Protein AF-A0A1I6EG50-F1 (afdb_monomer_lite)

pLDDT: mean 77.59, std 13.99, range [45.25, 90.81]

Foldseek 3Di:
DFWAQDPNDIWDWDQDVVQQWIWTHDVPDPDIDIGHPVRVVVRCVVRVPSPPDDPD

Sequence (56 aa):
MNWVFYLDRWYQVTPQPLVGEYKLSIPGERGYIILNRKQFVQLSRLNLKLKLSHPA

Structure (mmCIF, N/CA/C/O backbone):
data_AF-A0A1I6EG50-F1
#
_entry.id   AF-A0A1I6EG50-F1
#
loop_
_atom_site.group_PDB
_atom_site.id
_atom_site.type_symbol
_atom_site.label_atom_id
_atom_site.label_alt_id
_atom_site.label_comp_id
_atom_site.label_asym_id
_atom_site.label_entity_id
_atom_site.label_seq_id
_atom_site.pdbx_PDB_ins_code
_atom_site.Cartn_x
_atom_site.Cartn_y
_atom_site.Cartn_z
_atom_site.occupancy
_atom_site.B_iso_or_equiv
_atom_site.auth_seq_id
_atom_site.auth_comp_id
_atom_site.auth_asym_id
_atom_site.auth_atom_id
_atom_site.pdbx_PDB_model_num
ATOM 1 N N . MET A 1 1 ? 7.980 -6.295 8.994 1.00 56.94 1 MET A N 1
ATOM 2 C CA . MET A 1 1 ? 7.825 -6.172 7.527 1.00 56.94 1 MET A CA 1
ATOM 3 C C . MET A 1 1 ? 6.384 -5.754 7.279 1.00 56.94 1 MET A C 1
ATOM 5 O O . MET A 1 1 ? 5.492 -6.552 7.531 1.00 56.94 1 MET A O 1
ATOM 9 N N . ASN A 1 2 ? 6.145 -4.479 6.964 1.00 76.31 2 ASN A N 1
ATOM 10 C CA . ASN A 1 2 ? 4.789 -3.923 6.932 1.00 76.31 2 ASN A CA 1
ATOM 11 C C . ASN A 1 2 ? 4.164 -4.190 5.565 1.00 76.31 2 ASN A C 1
ATOM 13 O O . ASN A 1 2 ? 4.658 -3.688 4.559 1.00 76.31 2 ASN A O 1
ATOM 17 N N . TRP A 1 3 ? 3.102 -4.986 5.541 1.00 81.44 3 TRP A N 1
ATOM 18 C CA . TRP A 1 3 ? 2.329 -5.286 4.343 1.00 81.44 3 TRP A CA 1
ATOM 19 C C . TRP A 1 3 ? 0.933 -4.687 4.473 1.00 81.44 3 TRP A C 1
ATOM 21 O O . TRP A 1 3 ? 0.382 -4.620 5.572 1.00 81.44 3 TRP A O 1
ATOM 31 N N . VAL A 1 4 ? 0.363 -4.256 3.355 1.00 81.38 4 VAL A N 1
ATOM 32 C CA . VAL A 1 4 ? -1.019 -3.782 3.281 1.00 81.38 4 VAL A CA 1
ATOM 33 C C . VAL A 1 4 ? -1.727 -4.469 2.126 1.00 81.38 4 VAL A C 1
ATOM 35 O O . VAL A 1 4 ? -1.151 -4.628 1.052 1.00 81.38 4 VAL A O 1
ATOM 38 N N . PHE A 1 5 ? -2.967 -4.888 2.353 1.00 81.44 5 PHE A N 1
ATOM 39 C CA . PHE A 1 5 ? -3.825 -5.386 1.291 1.00 81.44 5 PHE A CA 1
ATOM 40 C C . PHE A 1 5 ? -4.557 -4.205 0.655 1.00 81.44 5 PHE A C 1
ATOM 42 O O . PHE A 1 5 ? -5.190 -3.415 1.355 1.00 81.44 5 PHE A O 1
ATOM 49 N N . TYR A 1 6 ? -4.421 -4.036 -0.652 1.00 79.81 6 TYR A N 1
ATOM 50 C CA . TYR A 1 6 ? -5.023 -2.941 -1.405 1.00 79.81 6 TYR A CA 1
ATOM 51 C C . TYR A 1 6 ? -5.255 -3.400 -2.842 1.00 79.81 6 TYR A C 1
ATOM 53 O O . TYR A 1 6 ? -4.426 -4.131 -3.366 1.00 79.81 6 TYR A O 1
ATOM 61 N N . LEU A 1 7 ? -6.363 -3.003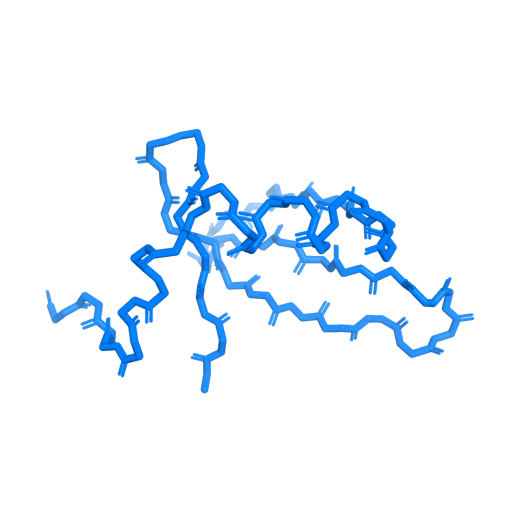 -3.478 1.00 82.25 7 LEU A N 1
ATOM 62 C CA . LEU A 1 7 ? -6.694 -3.408 -4.859 1.00 82.25 7 LEU A CA 1
ATOM 63 C C . LEU A 1 7 ? -6.503 -4.921 -5.110 1.00 82.25 7 LEU A C 1
ATOM 65 O O . LEU A 1 7 ? -5.859 -5.325 -6.076 1.00 82.25 7 LEU A O 1
ATOM 69 N N . ASP A 1 8 ? -6.997 -5.742 -4.180 1.00 82.19 8 ASP A N 1
ATOM 70 C CA . ASP A 1 8 ? -6.896 -7.207 -4.204 1.00 82.19 8 ASP A CA 1
ATOM 71 C C . ASP A 1 8 ? -5.465 -7.784 -4.229 1.00 82.19 8 ASP A C 1
ATOM 73 O O . ASP A 1 8 ? -5.251 -8.945 -4.586 1.00 82.19 8 ASP A O 1
ATOM 77 N N . ARG A 1 9 ? -4.459 -6.998 -3.823 1.00 85.25 9 ARG A N 1
ATOM 78 C CA . ARG A 1 9 ? -3.048 -7.410 -3.778 1.00 85.25 9 ARG A CA 1
ATOM 79 C C . ARG A 1 9 ? -2.361 -7.001 -2.481 1.00 85.25 9 ARG A C 1
ATOM 81 O O . ARG A 1 9 ? -2.721 -6.021 -1.832 1.00 85.25 9 ARG A O 1
ATOM 88 N N . TRP A 1 10 ? -1.325 -7.750 -2.114 1.00 84.81 10 TRP A N 1
ATOM 89 C CA . TRP A 1 10 ? -0.449 -7.409 -0.997 1.00 84.81 10 TRP A CA 1
ATOM 90 C C . TRP A 1 10 ? 0.690 -6.515 -1.464 1.00 84.81 10 TRP A C 1
ATOM 92 O O . TRP A 1 10 ? 1.493 -6.905 -2.306 1.00 84.81 10 TRP A O 1
ATOM 102 N N . TYR A 1 11 ? 0.790 -5.337 -0.862 1.00 87.38 11 TYR A N 1
ATOM 103 C CA . TYR A 1 11 ? 1.871 -4.397 -1.103 1.00 87.38 11 TYR A CA 1
ATOM 104 C C . TYR A 1 11 ? 2.773 -4.296 0.114 1.00 87.38 11 TYR A C 1
ATOM 106 O O . TYR A 1 11 ? 2.310 -4.156 1.249 1.00 87.38 11 TYR A O 1
ATOM 114 N N . GLN A 1 12 ? 4.075 -4.300 -0.130 1.00 88.12 12 GLN A N 1
ATOM 115 C CA . GLN A 1 12 ? 5.067 -3.965 0.870 1.00 88.12 12 GLN A CA 1
ATOM 116 C C . GLN A 1 12 ? 5.091 -2.450 1.060 1.00 88.12 12 GLN A C 1
ATOM 118 O O . GLN A 1 12 ? 5.259 -1.691 0.104 1.00 88.12 12 GLN A O 1
ATOM 123 N N . VAL A 1 13 ? 4.944 -2.017 2.308 1.00 88.31 13 VAL A N 1
ATOM 124 C CA . VAL A 1 13 ? 4.962 -0.611 2.702 1.00 88.31 13 VAL A CA 1
ATOM 125 C C . VAL A 1 13 ? 6.385 -0.207 3.065 1.00 88.31 13 VAL A C 1
ATOM 127 O O . VAL A 1 13 ? 6.978 -0.754 3.998 1.00 88.31 13 VAL A O 1
ATOM 130 N N . THR A 1 14 ? 6.904 0.805 2.379 1.00 87.62 14 THR A N 1
ATOM 131 C CA . THR A 1 14 ? 8.195 1.432 2.673 1.00 87.62 14 THR A CA 1
ATOM 132 C C . THR A 1 14 ? 7.979 2.921 2.955 1.00 87.62 14 THR A C 1
ATOM 134 O O . THR A 1 14 ? 7.549 3.644 2.054 1.00 87.62 14 THR A O 1
ATOM 137 N N . PRO A 1 15 ? 8.233 3.412 4.181 1.00 86.94 15 PRO A N 1
ATOM 138 C CA . PRO A 1 15 ? 8.153 4.840 4.467 1.00 86.94 15 PRO A CA 1
ATOM 139 C C . PRO A 1 15 ? 9.280 5.590 3.742 1.00 86.94 1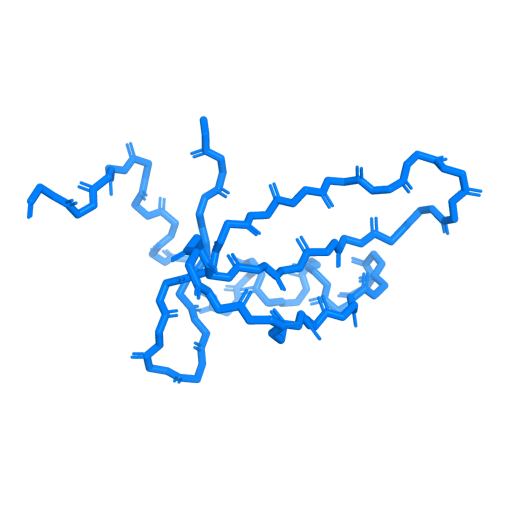5 PRO A C 1
ATOM 141 O O . PRO A 1 15 ? 10.430 5.155 3.761 1.00 86.94 15 PRO A O 1
ATOM 144 N N . GLN A 1 16 ? 8.953 6.720 3.117 1.00 86.62 16 GLN A N 1
ATOM 145 C CA . GLN A 1 16 ? 9.906 7.632 2.491 1.00 86.62 16 GLN A CA 1
ATOM 146 C C . GLN A 1 16 ? 10.164 8.821 3.432 1.00 86.62 16 GLN A C 1
ATOM 148 O O . GLN A 1 16 ? 9.335 9.733 3.517 1.00 86.62 16 GLN A O 1
ATOM 153 N N . PRO A 1 17 ? 11.299 8.833 4.157 1.00 72.94 17 PRO A N 1
ATOM 154 C CA . PRO A 1 17 ? 11.534 9.771 5.256 1.00 72.94 17 PRO A CA 1
ATOM 155 C C . PRO A 1 17 ? 11.665 11.233 4.809 1.00 72.94 17 PRO A C 1
ATOM 157 O O . PRO A 1 17 ? 11.394 12.128 5.599 1.00 72.94 17 PRO A O 1
ATOM 160 N N . LEU A 1 18 ? 12.039 11.484 3.551 1.00 75.12 18 LEU A N 1
ATOM 161 C CA . LEU A 1 18 ? 12.270 12.838 3.035 1.00 75.12 18 LEU A CA 1
ATOM 162 C C . LEU A 1 18 ? 10.981 13.594 2.684 1.00 75.12 18 LEU A C 1
ATOM 164 O O . LEU A 1 18 ? 10.978 14.819 2.691 1.00 75.12 18 LEU A O 1
ATOM 168 N N . VAL A 1 19 ? 9.896 12.878 2.377 1.00 77.06 19 VAL A N 1
ATOM 169 C CA . VAL A 1 19 ? 8.658 13.474 1.831 1.00 77.06 19 VAL A CA 1
ATOM 170 C C . VAL A 1 19 ? 7.453 13.227 2.751 1.00 77.06 19 VAL A C 1
ATOM 172 O O . VAL A 1 19 ? 6.402 13.842 2.601 1.00 77.06 19 VAL A O 1
ATOM 175 N N . GLY A 1 20 ? 7.591 12.347 3.753 1.00 82.12 20 GLY A N 1
ATOM 176 C CA . GLY A 1 20 ? 6.468 11.944 4.610 1.00 82.12 20 GLY A CA 1
ATOM 177 C C . GLY A 1 20 ? 5.431 11.095 3.865 1.00 82.12 20 GLY A C 1
ATOM 178 O O . GLY A 1 20 ? 4.254 11.060 4.237 1.00 82.12 20 GLY A O 1
ATOM 179 N N . GLU A 1 21 ? 5.874 10.427 2.802 1.00 89.69 21 GLU A N 1
ATOM 180 C CA . GLU A 1 21 ? 5.073 9.559 1.948 1.00 89.69 21 GLU A CA 1
ATOM 181 C C . GLU A 1 21 ? 5.375 8.086 2.223 1.00 89.69 21 GLU A C 1
ATOM 183 O O . GLU A 1 21 ? 6.387 7.724 2.821 1.00 89.69 21 GLU A O 1
ATOM 188 N N . TYR A 1 22 ? 4.489 7.216 1.763 1.00 89.06 22 TYR A N 1
ATOM 189 C CA . TYR A 1 22 ? 4.591 5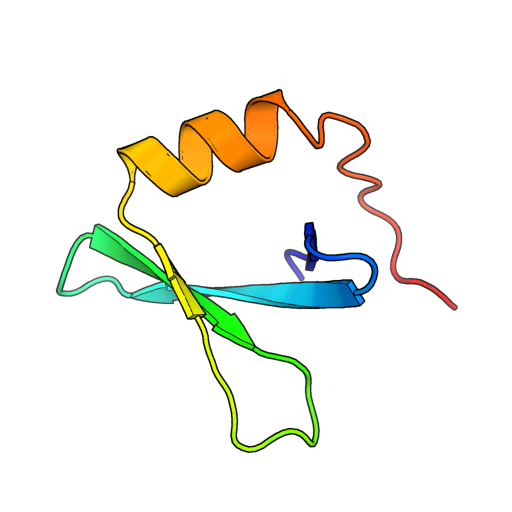.773 1.890 1.00 89.06 22 TYR A CA 1
ATOM 190 C C . TYR A 1 22 ? 4.566 5.165 0.499 1.00 89.06 22 TYR A C 1
ATOM 192 O O . TYR A 1 22 ? 3.623 5.368 -0.264 1.00 89.06 22 TYR A O 1
ATOM 200 N N . LYS A 1 23 ? 5.606 4.408 0.169 1.00 90.06 23 LYS A N 1
ATOM 201 C CA . LYS A 1 23 ? 5.689 3.649 -1.072 1.00 90.06 23 LYS A CA 1
ATOM 202 C C . LYS A 1 23 ? 5.116 2.256 -0.849 1.00 90.06 23 LYS A C 1
ATOM 204 O O . LYS A 1 23 ? 5.538 1.550 0.063 1.00 90.06 23 LYS A O 1
ATOM 209 N N . LEU A 1 24 ? 4.181 1.869 -1.698 1.00 90.25 24 LEU A N 1
ATOM 210 C CA . LEU A 1 24 ? 3.622 0.533 -1.797 1.00 90.25 24 LEU A CA 1
ATOM 211 C C . LEU A 1 24 ? 4.222 -0.150 -3.021 1.00 90.25 24 LEU A C 1
ATOM 213 O O . LEU A 1 24 ? 4.076 0.353 -4.133 1.00 90.25 24 LEU A O 1
ATOM 217 N N . SER A 1 25 ? 4.889 -1.281 -2.839 1.00 90.81 25 SER A N 1
ATOM 218 C CA . SER A 1 25 ? 5.486 -2.042 -3.943 1.00 90.81 25 SER A CA 1
ATOM 219 C C . SER A 1 25 ? 5.263 -3.534 -3.767 1.00 90.81 25 SER A C 1
ATOM 221 O O . SER A 1 25 ? 5.248 -4.024 -2.641 1.00 90.81 25 SER A O 1
ATOM 223 N N . ILE A 1 26 ? 5.136 -4.259 -4.872 1.00 88.31 26 ILE A N 1
ATOM 224 C CA . ILE A 1 26 ? 5.095 -5.723 -4.871 1.00 88.31 26 ILE A CA 1
ATOM 225 C C . ILE A 1 26 ? 6.500 -6.209 -5.242 1.00 88.31 26 ILE A C 1
ATOM 227 O O . ILE A 1 26 ? 7.011 -5.800 -6.288 1.00 88.31 26 ILE A O 1
ATOM 231 N N . PRO A 1 27 ? 7.170 -7.027 -4.411 1.00 84.69 27 PRO A N 1
ATOM 232 C CA . PRO A 1 27 ? 8.466 -7.591 -4.772 1.00 84.69 27 PRO A CA 1
ATOM 233 C C . PRO A 1 27 ? 8.391 -8.325 -6.113 1.00 84.69 27 PRO A C 1
ATOM 235 O O . PRO A 1 27 ? 7.528 -9.173 -6.313 1.00 84.69 27 PRO A O 1
ATOM 238 N N . GLY A 1 28 ? 9.288 -7.981 -7.035 1.00 84.81 28 GLY A N 1
ATOM 239 C CA . GLY A 1 28 ? 9.297 -8.527 -8.396 1.00 84.81 28 GLY A CA 1
ATOM 240 C C . GLY A 1 28 ? 8.496 -7.718 -9.423 1.00 84.81 28 GLY A C 1
ATOM 241 O O . GLY A 1 28 ? 8.715 -7.899 -10.618 1.00 84.81 28 GLY A O 1
ATOM 242 N N . GLU A 1 29 ? 7.648 -6.770 -9.007 1.00 87.88 29 GLU A N 1
ATOM 243 C CA . GLU A 1 29 ? 6.995 -5.833 -9.926 1.00 87.88 29 GLU A CA 1
ATOM 244 C C . GLU A 1 29 ? 7.780 -4.516 -10.046 1.00 87.88 29 GLU A C 1
ATOM 246 O O . GLU A 1 29 ? 8.357 -4.007 -9.085 1.00 87.88 29 GLU A O 1
ATOM 251 N N . ARG A 1 30 ? 7.778 -3.918 -11.246 1.00 82.19 30 ARG A N 1
ATOM 252 C CA . ARG A 1 30 ? 8.373 -2.587 -11.485 1.00 82.19 30 ARG A CA 1
ATOM 253 C C . ARG A 1 30 ? 7.465 -1.431 -11.042 1.00 82.19 30 ARG A C 1
ATOM 255 O O . ARG A 1 30 ? 7.908 -0.285 -11.019 1.00 82.19 30 ARG A O 1
ATOM 262 N N . GLY A 1 31 ? 6.208 -1.722 -10.705 1.00 85.00 31 GLY A N 1
ATOM 263 C CA . GLY A 1 31 ? 5.212 -0.741 -10.289 1.00 85.00 31 GLY A CA 1
ATOM 264 C C . GLY A 1 31 ? 5.281 -0.413 -8.800 1.00 85.00 31 GLY A C 1
ATOM 265 O O . GLY A 1 31 ? 5.593 -1.259 -7.961 1.00 85.00 31 GLY A O 1
ATOM 266 N N . TYR A 1 32 ? 4.954 0.831 -8.463 1.00 89.06 32 TYR A N 1
ATOM 267 C CA . TYR A 1 32 ? 4.746 1.249 -7.085 1.00 89.06 32 TYR A CA 1
ATOM 268 C C . TYR A 1 32 ? 3.646 2.304 -7.000 1.00 89.06 32 TYR A C 1
ATOM 270 O O . TYR A 1 32 ? 3.407 3.049 -7.948 1.00 89.06 32 TYR A O 1
ATOM 278 N N . ILE A 1 33 ? 2.996 2.374 -5.844 1.00 88.44 33 ILE A N 1
ATOM 279 C CA . ILE A 1 33 ? 2.003 3.398 -5.518 1.00 88.44 33 ILE A CA 1
ATOM 280 C C . ILE A 1 33 ? 2.596 4.266 -4.415 1.00 88.44 33 ILE A C 1
ATOM 282 O O . ILE A 1 33 ? 3.133 3.749 -3.437 1.00 88.44 33 ILE A O 1
ATOM 286 N N . ILE A 1 34 ? 2.518 5.584 -4.568 1.00 89.75 34 ILE A N 1
ATOM 287 C CA . ILE A 1 34 ? 2.911 6.531 -3.525 1.00 89.75 34 ILE A CA 1
ATOM 288 C C . ILE A 1 34 ? 1.645 7.024 -2.835 1.00 89.75 34 ILE A C 1
ATOM 290 O O . ILE A 1 34 ? 0.700 7.458 -3.491 1.00 89.75 34 ILE A O 1
ATOM 294 N N . LEU A 1 35 ? 1.635 6.949 -1.509 1.00 88.00 35 LEU A N 1
ATOM 295 C CA . LEU A 1 35 ? 0.566 7.462 -0.669 1.00 88.00 35 LEU A CA 1
ATOM 296 C C . LEU A 1 35 ? 1.107 8.545 0.250 1.00 88.00 35 LEU A C 1
ATOM 298 O O . LEU A 1 35 ? 2.123 8.358 0.918 1.00 88.00 35 LEU A O 1
ATOM 302 N N . ASN A 1 36 ? 0.378 9.647 0.370 1.00 89.00 36 ASN A N 1
ATOM 303 C CA . ASN A 1 36 ? 0.661 10.609 1.426 1.00 89.00 36 ASN A CA 1
ATOM 304 C C . ASN A 1 36 ? 0.196 10.073 2.793 1.00 89.00 36 ASN A C 1
ATOM 306 O O . ASN A 1 36 ? -0.584 9.120 2.897 1.00 89.00 36 ASN A O 1
ATOM 310 N N . ARG A 1 37 ? 0.640 10.717 3.875 1.00 85.31 37 ARG A N 1
ATOM 311 C CA . ARG A 1 37 ? 0.287 10.318 5.246 1.00 85.31 37 ARG A CA 1
ATOM 312 C C . ARG A 1 37 ? -1.224 10.196 5.485 1.00 85.31 37 ARG A C 1
ATOM 314 O O . ARG A 1 37 ? -1.650 9.276 6.178 1.00 85.31 37 ARG A O 1
ATOM 321 N N . LYS A 1 38 ? -2.043 11.097 4.926 1.00 86.81 38 LYS A N 1
ATOM 322 C CA . LYS A 1 38 ? -3.507 11.067 5.112 1.00 86.81 38 LYS A CA 1
ATOM 323 C C . LYS A 1 38 ? -4.122 9.839 4.443 1.00 86.81 38 LYS A C 1
ATOM 325 O O . LYS A 1 38 ? -4.886 9.125 5.087 1.00 86.81 38 LYS A O 1
ATOM 330 N N . GLN A 1 39 ? -3.731 9.564 3.201 1.00 86.00 39 GLN A N 1
ATOM 331 C CA . GLN A 1 39 ? -4.167 8.389 2.451 1.00 86.00 39 GLN A CA 1
ATOM 332 C C . GLN A 1 39 ? -3.730 7.104 3.150 1.00 86.00 39 GLN A C 1
ATOM 334 O O . GLN A 1 39 ? -4.553 6.220 3.343 1.00 86.00 39 GLN A O 1
ATOM 339 N N . PHE A 1 40 ? -2.483 7.018 3.618 1.00 84.50 40 PHE A N 1
ATOM 340 C CA . PHE A 1 40 ? -2.0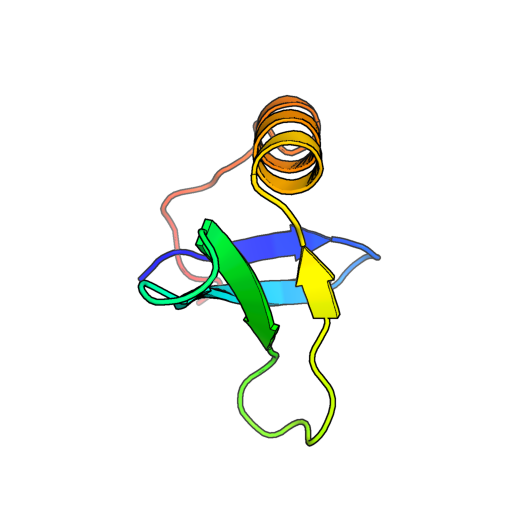02 5.846 4.350 1.00 84.50 40 PHE A CA 1
ATOM 341 C C . PHE A 1 40 ? -2.792 5.593 5.647 1.00 84.50 40 PHE A C 1
ATOM 343 O O . PHE A 1 40 ? -3.160 4.457 5.950 1.00 84.50 40 PHE A O 1
ATOM 350 N N . VAL A 1 41 ? -3.121 6.645 6.403 1.00 84.38 41 VAL A N 1
ATOM 351 C CA . VAL A 1 41 ? -3.950 6.529 7.618 1.00 84.38 41 VAL A CA 1
ATOM 352 C C . VAL A 1 41 ? -5.384 6.105 7.283 1.00 84.38 41 VAL A C 1
ATOM 354 O O . VAL A 1 41 ? -5.957 5.275 7.983 1.00 84.38 41 VAL A O 1
ATOM 357 N N . GLN A 1 42 ? -5.973 6.624 6.207 1.00 84.06 42 GLN A N 1
ATOM 358 C CA . GLN A 1 42 ? -7.293 6.170 5.756 1.00 84.06 42 GLN A CA 1
ATOM 359 C C . GLN A 1 42 ? -7.262 4.705 5.311 1.00 84.06 42 GLN A C 1
ATOM 361 O O . GLN A 1 42 ? -8.129 3.925 5.690 1.00 84.06 42 GLN A O 1
ATOM 366 N N . LEU A 1 43 ? -6.232 4.311 4.568 1.00 79.19 43 LEU A N 1
ATOM 367 C CA . LEU A 1 43 ? -6.087 2.973 4.009 1.00 79.19 43 LEU A CA 1
ATOM 368 C C . LEU A 1 43 ? -5.779 1.935 5.095 1.00 79.19 43 LEU A C 1
ATOM 370 O O . LEU A 1 43 ? -6.307 0.832 5.038 1.00 79.19 43 LEU A O 1
ATOM 374 N N . SER A 1 44 ? -5.018 2.300 6.129 1.00 74.44 44 SER A N 1
ATOM 375 C CA . SER A 1 44 ? -4.807 1.464 7.322 1.00 74.44 44 SER A CA 1
ATOM 376 C C . SER A 1 44 ? -6.057 1.340 8.199 1.00 74.44 44 SER A C 1
ATOM 378 O O . SER A 1 44 ? -6.269 0.291 8.803 1.00 74.44 44 SER A O 1
ATOM 380 N N . ARG A 1 45 ? -6.919 2.367 8.234 1.00 74.56 45 ARG A N 1
ATOM 381 C CA . ARG A 1 45 ? -8.228 2.302 8.908 1.00 74.56 45 ARG A CA 1
ATOM 382 C C . ARG A 1 45 ? -9.244 1.444 8.158 1.00 74.56 45 ARG A C 1
ATOM 384 O O . ARG A 1 45 ? -10.007 0.728 8.793 1.00 74.56 45 ARG A O 1
ATOM 391 N N . LEU A 1 46 ? -9.262 1.521 6.829 1.00 67.38 46 LEU A N 1
ATOM 392 C CA . LEU A 1 46 ? -10.153 0.719 5.983 1.00 67.38 46 LEU A CA 1
ATOM 393 C C . LEU A 1 46 ? -9.706 -0.744 5.924 1.00 67.38 46 LEU A C 1
ATOM 395 O O . LEU A 1 46 ? -10.527 -1.650 5.997 1.00 67.38 46 LEU A O 1
ATOM 399 N N . ASN A 1 47 ? -8.395 -0.976 5.871 1.00 61.19 47 ASN A N 1
ATOM 400 C CA . ASN A 1 47 ? -7.804 -2.309 5.850 1.00 61.19 47 ASN A CA 1
ATOM 401 C C . ASN A 1 47 ? -7.446 -2.806 7.251 1.00 61.19 47 ASN A C 1
ATOM 403 O O . ASN A 1 47 ? -6.451 -3.508 7.407 1.00 61.19 47 ASN A O 1
ATOM 407 N N . LEU A 1 48 ? -8.269 -2.516 8.268 1.00 50.78 48 LEU A N 1
ATOM 408 C CA . LEU A 1 48 ? -8.125 -3.001 9.654 1.00 50.78 48 LEU A CA 1
ATOM 409 C C . LEU A 1 48 ? -8.320 -4.533 9.795 1.00 50.78 48 LEU A C 1
ATOM 411 O O . LEU A 1 48 ? -8.703 -5.046 10.838 1.00 50.78 48 LEU A O 1
ATOM 415 N N . LYS A 1 49 ? -7.997 -5.285 8.739 1.00 46.34 49 LYS A N 1
ATOM 416 C CA . LYS A 1 49 ? -7.316 -6.578 8.801 1.00 46.34 49 LYS A CA 1
ATOM 417 C C . LYS A 1 49 ? -5.842 -6.378 8.426 1.00 46.34 49 LYS A C 1
ATOM 419 O O . LYS A 1 49 ? -5.330 -7.041 7.525 1.00 46.34 49 LYS A O 1
ATOM 424 N N . LEU A 1 50 ? -5.144 -5.486 9.134 1.00 46.38 50 LEU A N 1
ATOM 425 C CA . LEU A 1 50 ? -3.683 -5.491 9.200 1.00 46.38 50 LEU A CA 1
ATOM 426 C C . LEU A 1 50 ? -3.285 -6.780 9.929 1.00 46.38 50 LEU A C 1
ATOM 428 O O . LEU A 1 50 ? -2.925 -6.772 11.104 1.00 46.38 50 LEU A O 1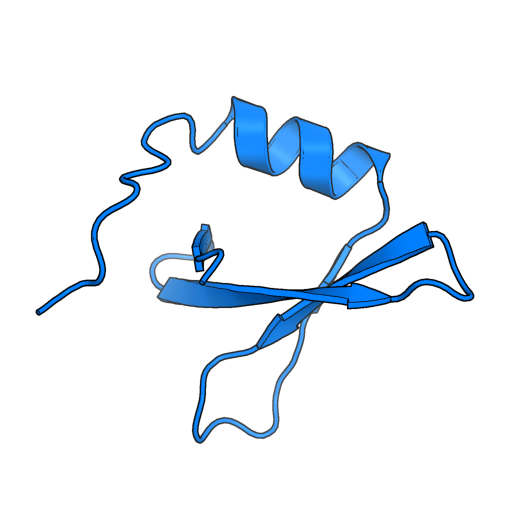
ATOM 432 N N . LYS A 1 51 ? -3.432 -7.925 9.254 1.00 45.25 51 LYS A N 1
ATOM 433 C CA . LYS A 1 51 ? -2.829 -9.170 9.700 1.00 45.25 51 LYS A CA 1
ATOM 434 C C . LYS A 1 51 ? -1.333 -8.910 9.644 1.00 45.25 51 LYS A C 1
ATOM 436 O O . LYS A 1 51 ? -0.742 -8.826 8.573 1.00 45.25 51 LYS A O 1
ATOM 441 N N . LEU A 1 52 ? -0.733 -8.786 10.820 1.00 47.50 52 LEU A N 1
ATOM 442 C CA . LEU A 1 52 ? 0.706 -8.872 11.076 1.00 47.50 52 LEU A CA 1
ATOM 443 C C . LEU A 1 52 ? 1.242 -10.285 10.753 1.00 47.50 52 LEU A C 1
ATOM 445 O O . LEU A 1 52 ? 2.061 -10.838 11.477 1.00 47.50 52 LEU A O 1
ATOM 449 N N . SER A 1 53 ? 0.749 -10.906 9.684 1.00 51.62 53 SER A N 1
ATOM 450 C CA . SER A 1 53 ? 1.058 -12.266 9.269 1.00 51.62 53 SER A CA 1
ATOM 451 C C . SER A 1 53 ? 1.324 -12.213 7.775 1.00 51.62 53 SER A C 1
ATOM 453 O O . SER A 1 53 ? 0.423 -11.936 6.988 1.00 51.62 53 SER A O 1
ATOM 455 N N . HIS A 1 54 ? 2.581 -12.437 7.413 1.00 50.47 54 HIS A N 1
ATOM 456 C CA . HIS A 1 54 ? 3.003 -12.744 6.052 1.00 50.47 54 HIS A CA 1
ATOM 457 C C . HIS A 1 54 ? 2.025 -13.760 5.420 1.00 50.47 54 HIS A C 1
ATOM 459 O O . HIS A 1 54 ? 1.663 -14.713 6.118 1.00 50.47 54 HIS A O 1
ATOM 465 N N . PRO A 1 55 ? 1.562 -13.598 4.166 1.00 53.88 55 PRO A N 1
ATOM 466 C CA . PRO A 1 55 ? 0.980 -14.727 3.455 1.00 53.88 55 PRO A CA 1
ATOM 467 C C . PRO A 1 55 ? 2.113 -15.739 3.257 1.00 53.88 55 PRO A C 1
ATOM 469 O O . PRO A 1 55 ? 3.095 -15.439 2.582 1.00 53.88 55 PRO A O 1
ATOM 472 N N . ALA A 1 56 ? 2.021 -16.857 3.979 1.00 54.06 56 ALA A N 1
ATOM 473 C CA . ALA A 1 56 ? 2.861 -18.029 3.768 1.00 54.06 56 ALA A CA 1
ATOM 474 C C . ALA A 1 56 ? 2.617 -18.617 2.374 1.00 54.06 56 ALA A C 1
ATOM 47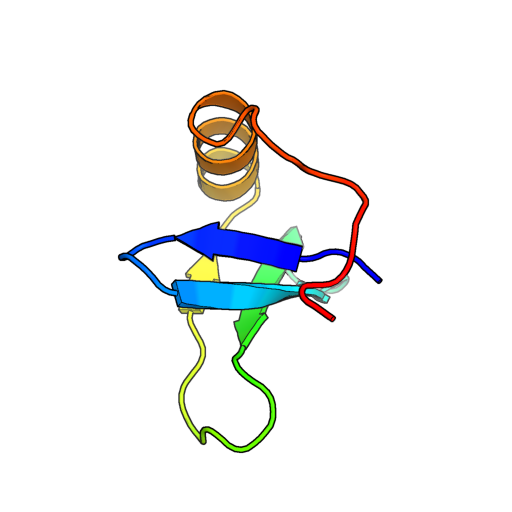6 O O . ALA A 1 56 ? 1.468 -18.487 1.885 1.00 54.06 56 ALA A O 1
#

Radius of gyration: 10.92 Å; chains: 1; bounding box: 22×32×23 Å

Secondary structure (DSSP, 8-state):
--EEEETTEEEEEEEETTTTEEEEE-TT-S-EEEEEHHHHHHHHHHT-----S---